Protein AF-A0A937NAJ7-F1 (afdb_monomer_lite)

Foldseek 3Di:
DPDPDDDDDDDDDDPDDLVCVCVVVVDPVVSVVVCCVDVVDDDDDDPDDDDPVD

Structure (mmCIF, N/CA/C/O backbone):
data_AF-A0A937NAJ7-F1
#
_entry.id   AF-A0A937NAJ7-F1
#
loop_
_atom_site.group_PDB
_atom_site.id
_atom_site.type_symbol
_atom_site.label_atom_id
_atom_site.label_alt_id
_atom_site.label_comp_id
_atom_site.label_asym_id
_atom_site.label_entity_id
_atom_site.label_seq_id
_a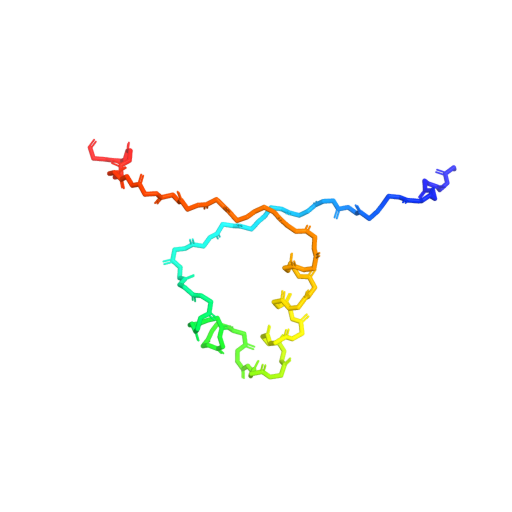tom_site.pdbx_PDB_ins_code
_atom_site.Cartn_x
_atom_site.Cartn_y
_atom_site.Cartn_z
_atom_site.occupancy
_atom_site.B_iso_or_equiv
_atom_site.auth_seq_id
_atom_site.auth_comp_id
_atom_site.auth_asym_id
_atom_site.auth_atom_id
_atom_sit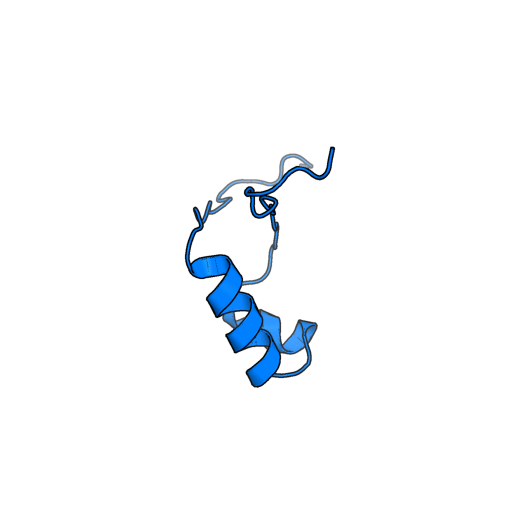e.pdbx_PDB_model_num
ATOM 1 N N . MET A 1 1 ? 1.578 -21.747 -26.135 1.00 43.97 1 MET A N 1
ATOM 2 C CA . MET A 1 1 ? 2.895 -21.298 -25.647 1.00 43.97 1 MET A CA 1
ATOM 3 C C . MET A 1 1 ? 2.646 -20.542 -24.353 1.00 43.97 1 MET A C 1
ATOM 5 O O . MET A 1 1 ? 2.281 -19.378 -24.391 1.00 43.97 1 MET A O 1
ATOM 9 N N . THR A 1 2 ? 2.668 -21.245 -23.222 1.00 43.59 2 THR A N 1
ATOM 10 C CA . THR A 1 2 ? 2.451 -20.635 -21.904 1.00 43.59 2 THR A CA 1
ATOM 11 C C . THR A 1 2 ? 3.731 -19.898 -21.542 1.00 43.59 2 THR A C 1
ATOM 13 O O . THR A 1 2 ? 4.780 -20.534 -21.452 1.00 43.59 2 THR A O 1
ATOM 16 N N . VAL A 1 3 ? 3.672 -18.570 -21.422 1.00 54.31 3 VAL A N 1
ATOM 17 C CA . VAL A 1 3 ? 4.821 -17.768 -20.988 1.00 54.31 3 VAL A CA 1
ATOM 18 C C . VAL A 1 3 ? 5.173 -18.218 -19.575 1.00 54.31 3 VAL A C 1
ATOM 20 O O . VAL A 1 3 ? 4.424 -18.008 -18.625 1.00 54.31 3 VAL A O 1
ATOM 23 N N . SER A 1 4 ? 6.285 -18.933 -19.475 1.00 61.94 4 SER A N 1
ATOM 24 C CA . SER A 1 4 ? 6.860 -19.424 -18.236 1.00 61.94 4 SER A CA 1
ATOM 25 C C . SER A 1 4 ? 7.925 -18.415 -17.812 1.00 61.94 4 SER A C 1
ATOM 27 O O . SER A 1 4 ? 8.933 -18.302 -18.501 1.00 61.94 4 SER A O 1
ATOM 29 N N . GLY A 1 5 ? 7.718 -17.690 -16.704 1.00 54.22 5 GLY A N 1
ATOM 30 C CA . GLY A 1 5 ? 8.831 -17.087 -15.953 1.00 54.22 5 GLY A CA 1
ATOM 31 C C . GLY A 1 5 ? 8.703 -15.651 -15.438 1.00 54.22 5 GLY A C 1
ATOM 32 O O . GLY A 1 5 ? 9.505 -15.285 -14.586 1.00 54.22 5 GLY A O 1
ATOM 33 N N . GLU A 1 6 ? 7.726 -14.845 -15.856 1.00 59.94 6 GLU A N 1
ATOM 34 C CA . GLU A 1 6 ? 7.626 -13.454 -15.380 1.00 59.94 6 GLU A CA 1
ATOM 35 C C . GLU A 1 6 ? 6.480 -13.306 -14.374 1.00 59.94 6 GLU A C 1
ATOM 37 O O . GLU A 1 6 ? 5.312 -13.534 -14.691 1.00 59.94 6 GLU A O 1
ATOM 42 N N . ARG A 1 7 ? 6.807 -12.939 -13.127 1.00 70.44 7 ARG A N 1
ATOM 43 C CA . ARG A 1 7 ? 5.783 -12.466 -12.187 1.00 70.44 7 ARG A CA 1
ATOM 44 C C . ARG A 1 7 ? 5.251 -11.139 -12.739 1.00 70.44 7 ARG A C 1
ATOM 46 O O . ARG A 1 7 ? 6.068 -10.247 -12.963 1.00 70.44 7 ARG A O 1
ATOM 53 N N . PRO A 1 8 ? 3.935 -10.983 -12.962 1.00 77.62 8 PRO A N 1
ATOM 54 C CA . PRO A 1 8 ? 3.399 -9.734 -13.485 1.00 77.62 8 PRO A CA 1
ATOM 55 C C . PRO A 1 8 ? 3.714 -8.585 -12.522 1.00 77.62 8 PRO A C 1
ATOM 57 O O . PRO A 1 8 ? 3.507 -8.706 -11.312 1.00 77.62 8 PRO A O 1
ATOM 60 N N . SER A 1 9 ? 4.228 -7.477 -13.057 1.00 85.81 9 SER A N 1
ATOM 61 C CA . SER A 1 9 ? 4.438 -6.249 -12.289 1.00 85.81 9 SER A CA 1
ATOM 62 C C . SER A 1 9 ? 3.095 -5.627 -11.912 1.00 85.81 9 SER A C 1
ATOM 64 O O . SER A 1 9 ? 2.144 -5.655 -12.693 1.00 85.81 9 SER A O 1
ATOM 66 N N . VAL A 1 10 ? 3.021 -5.045 -10.716 1.00 91.38 10 VAL A N 1
ATOM 67 C CA . VAL A 1 10 ? 1.822 -4.369 -10.210 1.00 91.38 10 VAL A CA 1
ATOM 68 C C . VAL A 1 10 ? 2.195 -2.952 -9.795 1.00 91.38 10 VAL A C 1
ATOM 70 O O . VAL A 1 10 ? 3.202 -2.750 -9.121 1.00 91.38 10 VAL A O 1
ATOM 73 N N . ILE A 1 11 ? 1.368 -1.980 -10.187 1.00 93.94 11 ILE A N 1
ATOM 74 C CA . ILE A 1 11 ? 1.433 -0.600 -9.699 1.00 93.94 11 ILE A CA 1
ATOM 75 C C . ILE A 1 11 ? 0.250 -0.390 -8.760 1.00 93.94 11 ILE A C 1
ATOM 77 O O . ILE A 1 11 ? -0.891 -0.685 -9.117 1.00 93.94 11 ILE A O 1
ATOM 81 N N . VAL A 1 12 ? 0.527 0.129 -7.567 1.00 94.00 12 VAL A N 1
ATOM 82 C CA . VAL A 1 12 ? -0.489 0.501 -6.580 1.00 94.00 12 VAL A CA 1
ATOM 83 C C . VAL A 1 12 ? -0.311 1.974 -6.252 1.00 94.00 12 VAL A C 1
ATOM 85 O O . VAL A 1 12 ? 0.788 2.411 -5.925 1.00 94.00 12 VAL A O 1
ATOM 88 N N . THR A 1 13 ? -1.398 2.734 -6.326 1.00 95.25 13 THR A N 1
ATOM 89 C CA . THR A 1 13 ? -1.440 4.137 -5.909 1.00 95.25 13 THR A CA 1
ATOM 90 C C . THR A 1 13 ? -2.381 4.268 -4.726 1.00 95.25 13 THR A C 1
ATOM 92 O O . THR A 1 13 ? -3.501 3.761 -4.776 1.00 95.25 13 THR A O 1
ATOM 95 N N . THR A 1 14 ? -1.953 4.966 -3.683 1.00 94.88 14 THR A N 1
ATOM 96 C CA . THR A 1 14 ? -2.774 5.237 -2.504 1.00 94.88 14 THR A CA 1
ATOM 97 C C . THR A 1 14 ? -2.486 6.641 -1.993 1.00 94.88 14 THR A C 1
ATOM 99 O O . THR A 1 14 ? -1.367 7.134 -2.118 1.00 94.88 14 THR A O 1
ATOM 102 N N . ASN A 1 15 ? -3.498 7.278 -1.418 1.00 94.50 15 ASN A N 1
ATOM 103 C CA . ASN A 1 15 ? -3.354 8.488 -0.613 1.00 94.50 15 ASN A CA 1
ATOM 104 C C . ASN A 1 15 ? -3.309 8.179 0.895 1.00 94.50 15 ASN A C 1
ATOM 106 O O . ASN A 1 15 ? -3.234 9.106 1.697 1.00 94.50 15 ASN A O 1
ATOM 110 N N . LEU A 1 16 ? -3.398 6.901 1.278 1.00 95.44 16 LEU A N 1
ATOM 111 C CA . LEU A 1 16 ? -3.360 6.443 2.664 1.00 95.44 16 LEU A CA 1
ATOM 112 C C . LEU A 1 16 ? -1.984 5.859 3.006 1.00 95.44 16 LEU A C 1
ATOM 114 O O . LEU A 1 16 ? -1.476 5.029 2.236 1.00 95.44 16 LEU A O 1
ATOM 118 N N . PRO A 1 17 ? -1.417 6.213 4.171 1.00 94.69 17 PRO A N 1
ATOM 119 C CA . PRO A 1 17 ? -0.182 5.611 4.653 1.00 94.69 17 PRO A CA 1
ATOM 120 C C . PRO A 1 17 ? -0.417 4.135 5.032 1.00 94.69 17 PRO A C 1
ATOM 122 O O . PRO A 1 17 ? -1.554 3.723 5.288 1.00 94.69 17 PRO A O 1
ATOM 125 N N . PHE A 1 18 ? 0.637 3.312 5.040 1.00 94.88 18 PHE A N 1
ATOM 126 C CA . PHE A 1 18 ? 0.519 1.852 5.204 1.00 94.88 18 PHE A CA 1
ATOM 127 C C . PHE A 1 18 ? -0.145 1.427 6.519 1.00 94.88 18 PHE A C 1
ATOM 129 O O . PHE A 1 18 ? -0.829 0.403 6.559 1.00 94.88 18 PHE A O 1
ATOM 136 N N . GLU A 1 19 ? -0.009 2.221 7.575 1.00 95.25 19 GLU A N 1
ATOM 137 C CA . GLU A 1 19 ? -0.625 1.982 8.880 1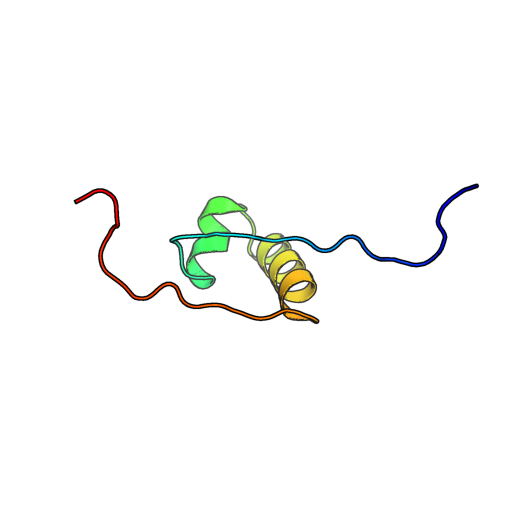.00 95.25 19 GLU A CA 1
ATOM 138 C C . GLU A 1 19 ? -2.158 1.932 8.789 1.00 95.25 19 GLU A C 1
ATOM 140 O O . GLU A 1 19 ? -2.796 1.159 9.505 1.00 95.25 19 GLU A O 1
ATOM 145 N N . GLN A 1 20 ? -2.752 2.688 7.860 1.00 97.31 20 GLN A N 1
ATOM 146 C CA . GLN A 1 20 ? -4.205 2.759 7.665 1.00 97.31 20 GLN A CA 1
ATOM 147 C C . GLN A 1 20 ? -4.745 1.649 6.754 1.00 97.31 20 GLN A C 1
ATOM 149 O O . GLN A 1 20 ? -5.955 1.461 6.638 1.00 97.31 20 GLN A O 1
ATOM 154 N N . TRP A 1 21 ? -3.883 0.842 6.127 1.00 97.25 21 TRP A N 1
ATOM 155 C CA . TRP A 1 21 ? -4.344 -0.211 5.216 1.00 97.25 21 TRP A CA 1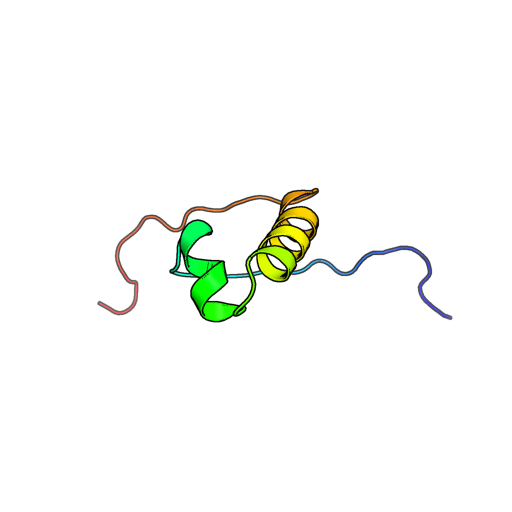
ATOM 156 C C . TRP A 1 21 ? -5.116 -1.322 5.934 1.00 97.25 21 TRP A C 1
ATOM 158 O O . TRP A 1 21 ? -5.927 -2.004 5.312 1.00 97.25 21 TRP A O 1
ATOM 168 N N . THR A 1 22 ? -4.920 -1.494 7.244 1.00 97.62 22 THR A N 1
ATOM 169 C CA . THR A 1 22 ? -5.706 -2.446 8.046 1.00 97.62 22 THR A CA 1
ATOM 170 C C . THR A 1 22 ? -7.180 -2.069 8.125 1.00 97.62 22 THR A C 1
ATOM 172 O O . THR A 1 22 ? -8.018 -2.965 8.148 1.00 97.62 22 THR A O 1
ATOM 175 N N . GLU A 1 23 ? -7.514 -0.781 8.090 1.00 97.06 23 GLU A N 1
ATOM 176 C CA . GLU A 1 23 ? -8.907 -0.319 8.067 1.00 97.06 23 GLU A CA 1
ATOM 177 C C . GLU A 1 23 ? -9.589 -0.687 6.742 1.00 97.06 23 GLU A C 1
ATOM 179 O O . GLU A 1 23 ? -10.761 -1.055 6.721 1.00 97.06 23 GLU A O 1
ATOM 184 N N . VAL A 1 24 ? -8.828 -0.668 5.644 1.00 96.50 24 VAL A N 1
ATOM 185 C CA . VAL A 1 24 ? -9.308 -1.011 4.297 1.00 96.50 24 VAL A CA 1
ATOM 186 C C . VAL A 1 24 ? -9.390 -2.526 4.090 1.00 96.50 24 VAL A C 1
ATOM 188 O O . VAL A 1 24 ? -10.348 -3.027 3.505 1.00 96.50 24 VAL A O 1
ATOM 191 N N . LEU A 1 25 ? -8.384 -3.271 4.557 1.00 96.31 25 LEU A N 1
ATOM 192 C CA . LEU A 1 25 ? -8.275 -4.722 4.359 1.00 96.31 25 LEU A CA 1
ATOM 193 C C . LEU A 1 25 ? -8.948 -5.542 5.473 1.00 96.31 25 LEU A C 1
ATOM 195 O O . LEU A 1 25 ? -9.076 -6.760 5.348 1.00 96.31 25 LEU A O 1
ATOM 199 N N . GLY A 1 26 ? -9.358 -4.902 6.570 1.00 95.62 26 GLY A N 1
ATOM 200 C CA . GLY A 1 26 ? -10.139 -5.493 7.661 1.00 95.62 26 GLY A CA 1
ATOM 201 C C . GLY A 1 26 ? -9.394 -6.494 8.551 1.00 95.62 26 GLY A C 1
ATOM 202 O O . GLY A 1 26 ? -9.979 -7.043 9.483 1.00 95.62 26 GLY A O 1
ATOM 203 N N . SER A 1 27 ? -8.114 -6.776 8.291 1.00 97.25 27 SER A N 1
ATOM 204 C CA . SER A 1 27 ? -7.330 -7.717 9.092 1.00 97.25 27 SER A CA 1
ATOM 205 C C . SER A 1 27 ? -5.849 -7.383 9.071 1.00 97.25 27 SER A C 1
ATOM 207 O O . SER A 1 27 ? -5.216 -7.399 8.019 1.00 97.25 27 SER A O 1
ATOM 209 N N . GLN A 1 28 ? -5.261 -7.216 10.256 1.00 97.06 28 GLN A N 1
ATOM 210 C CA . GLN A 1 28 ? -3.826 -6.971 10.410 1.00 97.06 28 GLN A CA 1
ATOM 211 C C . GLN A 1 28 ? -2.972 -8.093 9.798 1.00 97.06 28 GLN A C 1
ATOM 213 O O . GLN A 1 28 ? -1.926 -7.832 9.206 1.00 97.06 28 GLN A O 1
ATOM 218 N N . ARG A 1 29 ? -3.432 -9.350 9.887 1.00 97.38 29 ARG A N 1
ATOM 219 C CA . ARG A 1 29 ? -2.731 -10.498 9.294 1.00 97.38 29 ARG A CA 1
ATOM 220 C C . ARG A 1 29 ? -2.727 -10.427 7.767 1.00 97.38 29 ARG A C 1
ATOM 222 O O . ARG A 1 29 ? -1.698 -10.702 7.153 1.00 97.38 29 ARG A O 1
ATOM 229 N N . LEU A 1 30 ? -3.864 -10.074 7.162 1.00 97.19 30 LEU A N 1
ATOM 230 C CA . LEU A 1 30 ? -3.966 -9.915 5.712 1.00 97.19 30 LEU A CA 1
ATOM 231 C C . LEU A 1 30 ? -3.123 -8.729 5.239 1.00 97.19 30 LEU A C 1
ATOM 233 O O . LEU A 1 30 ? -2.336 -8.895 4.310 1.00 97.19 30 LEU A O 1
ATOM 237 N N . THR A 1 31 ? -3.238 -7.578 5.906 1.00 97.75 31 THR A N 1
ATOM 238 C CA . THR A 1 31 ? -2.447 -6.379 5.606 1.00 97.75 31 THR A CA 1
ATOM 239 C C . THR A 1 31 ? -0.957 -6.673 5.648 1.00 97.75 31 THR A C 1
ATOM 241 O O . THR A 1 31 ? -0.265 -6.389 4.677 1.00 97.75 31 THR A O 1
ATOM 244 N N . GLY A 1 32 ? -0.471 -7.318 6.714 1.00 97.62 32 GLY A N 1
ATOM 245 C CA . GLY A 1 32 ? 0.935 -7.703 6.825 1.00 97.62 32 GLY A CA 1
ATOM 246 C C . GLY A 1 32 ? 1.392 -8.588 5.663 1.00 97.62 32 GLY A C 1
ATOM 247 O O . GLY A 1 32 ? 2.413 -8.306 5.051 1.00 97.62 32 GLY A O 1
ATOM 248 N N . ALA A 1 33 ? 0.605 -9.602 5.289 1.00 97.38 33 ALA A N 1
ATOM 249 C CA . ALA A 1 33 ? 0.940 -10.487 4.171 1.00 97.38 33 ALA A CA 1
ATOM 250 C C . ALA A 1 33 ? 0.891 -9.794 2.795 1.00 97.38 33 ALA A C 1
ATOM 252 O O . ALA A 1 33 ? 1.595 -10.202 1.870 1.00 97.38 33 ALA A O 1
ATOM 253 N N . VAL A 1 34 ? 0.029 -8.790 2.619 1.00 95.44 34 VAL A N 1
ATOM 254 C CA . VAL A 1 34 ? -0.031 -7.982 1.391 1.00 95.44 34 VAL A CA 1
ATOM 255 C C . VAL A 1 34 ? 1.168 -7.046 1.319 1.00 95.44 34 VAL A C 1
ATOM 257 O O . VAL A 1 34 ? 1.854 -7.046 0.299 1.00 95.44 34 VAL A O 1
ATOM 260 N N . LEU A 1 35 ? 1.439 -6.301 2.393 1.00 95.69 35 LEU A N 1
ATOM 261 C CA . LEU A 1 35 ? 2.574 -5.387 2.466 1.00 95.69 35 LEU A CA 1
ATOM 262 C C . LEU A 1 35 ? 3.887 -6.137 2.267 1.00 95.69 35 LEU A C 1
ATOM 264 O O . LEU A 1 35 ? 4.654 -5.726 1.413 1.00 95.69 35 LEU A O 1
ATOM 268 N N . ASP A 1 36 ? 4.092 -7.271 2.940 1.00 95.50 36 ASP A N 1
ATOM 269 C CA . ASP A 1 36 ? 5.276 -8.125 2.769 1.00 95.50 36 ASP A CA 1
ATOM 270 C C . ASP A 1 36 ? 5.528 -8.481 1.293 1.00 95.50 36 ASP A C 1
ATOM 272 O O . ASP A 1 36 ? 6.616 -8.262 0.764 1.00 95.50 36 ASP A O 1
ATOM 276 N N . ARG A 1 37 ? 4.494 -8.931 0.570 1.00 93.12 37 ARG A N 1
ATOM 277 C CA . ARG A 1 37 ? 4.623 -9.273 -0.856 1.00 93.12 37 ARG A CA 1
ATOM 278 C C . ARG A 1 37 ? 4.875 -8.066 -1.751 1.00 93.12 37 ARG A C 1
ATOM 280 O O . ARG A 1 37 ? 5.613 -8.197 -2.726 1.00 93.12 37 ARG A O 1
ATOM 287 N N . LEU A 1 38 ? 4.231 -6.933 -1.470 1.00 93.19 38 LEU A N 1
ATOM 288 C CA . LEU A 1 38 ? 4.398 -5.717 -2.262 1.00 93.19 38 LEU A CA 1
ATOM 289 C C . LEU A 1 38 ? 5.774 -5.097 -2.027 1.00 93.19 38 LEU A C 1
ATOM 291 O O . LEU A 1 38 ? 6.409 -4.687 -2.990 1.00 93.19 38 LEU A O 1
ATOM 295 N N . THR A 1 39 ? 6.259 -5.061 -0.787 1.00 92.94 39 THR A N 1
ATOM 296 C CA . THR A 1 39 ? 7.51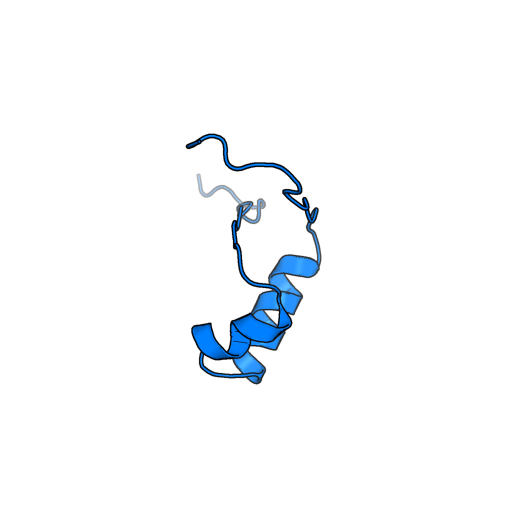5 -4.390 -0.439 1.00 92.94 39 THR A CA 1
ATOM 297 C C . THR A 1 39 ? 8.756 -5.243 -0.675 1.00 92.94 39 THR A C 1
ATOM 299 O O . THR A 1 39 ? 9.845 -4.684 -0.776 1.00 92.94 39 THR A O 1
ATOM 302 N N . HIS A 1 40 ? 8.605 -6.562 -0.855 1.00 91.25 40 HIS A N 1
ATOM 303 C CA . HIS A 1 40 ? 9.714 -7.484 -1.121 1.00 91.25 40 HIS A CA 1
ATOM 304 C C . HIS A 1 40 ? 10.585 -7.068 -2.324 1.00 91.25 40 HIS A C 1
ATOM 306 O O . HIS A 1 40 ? 11.809 -7.154 -2.255 1.00 91.25 40 HIS A O 1
ATOM 312 N N . HIS A 1 41 ? 9.976 -6.574 -3.411 1.00 90.06 41 HIS A N 1
ATOM 313 C CA . HIS A 1 41 ? 10.682 -6.010 -4.570 1.00 90.06 41 HIS A CA 1
ATOM 314 C C . HIS A 1 41 ? 9.889 -4.840 -5.169 1.00 90.06 41 HIS A C 1
ATOM 316 O O . HIS A 1 41 ? 9.234 -4.993 -6.201 1.00 90.06 41 HIS A O 1
ATOM 322 N N . CYS A 1 42 ? 9.939 -3.672 -4.523 1.00 92.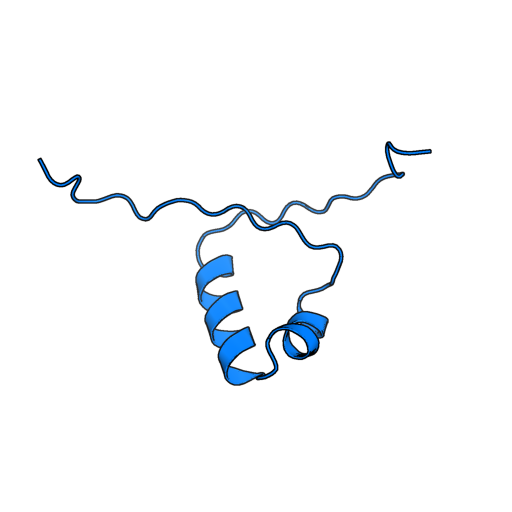69 42 CYS A N 1
ATOM 323 C CA . CYS A 1 42 ? 9.285 -2.467 -5.034 1.00 92.69 42 CYS A CA 1
ATOM 324 C C . CYS A 1 42 ? 10.182 -1.234 -5.039 1.00 92.69 42 CYS A C 1
ATOM 326 O O . CYS A 1 42 ? 11.216 -1.168 -4.377 1.00 92.69 42 CYS A O 1
ATOM 328 N N . HIS A 1 43 ? 9.699 -0.230 -5.763 1.00 94.25 43 HIS A N 1
ATOM 329 C CA . HIS A 1 43 ? 10.110 1.152 -5.615 1.00 94.25 43 HIS A CA 1
ATOM 330 C C . HIS A 1 43 ? 8.921 1.926 -5.050 1.00 94.25 43 HIS A C 1
ATOM 332 O O . HIS A 1 43 ? 7.848 1.936 -5.654 1.00 94.25 43 HIS A O 1
ATOM 338 N N . ILE A 1 44 ? 9.106 2.552 -3.889 1.00 93.44 44 ILE A N 1
ATOM 339 C CA . ILE A 1 44 ? 8.105 3.444 -3.305 1.00 93.44 44 ILE A CA 1
ATOM 340 C C . ILE A 1 44 ? 8.368 4.840 -3.858 1.00 93.44 44 ILE A C 1
ATOM 342 O O . ILE A 1 44 ? 9.469 5.369 -3.720 1.00 93.44 44 ILE A O 1
ATOM 346 N N . LEU A 1 45 ? 7.359 5.412 -4.510 1.00 93.94 45 LEU A N 1
ATOM 347 C CA . LEU A 1 45 ? 7.396 6.770 -5.035 1.00 93.94 45 LEU A CA 1
ATOM 348 C C . LEU A 1 45 ? 6.447 7.629 -4.205 1.00 93.94 45 LEU A C 1
ATOM 350 O O . LEU A 1 45 ? 5.233 7.426 -4.234 1.00 93.94 45 LEU A O 1
ATOM 354 N N . GLU A 1 46 ? 7.002 8.581 -3.463 1.00 92.19 46 GLU A N 1
ATOM 355 C CA . GLU A 1 46 ? 6.210 9.534 -2.692 1.00 92.19 46 GLU A CA 1
ATOM 356 C C . GLU A 1 46 ? 5.750 10.673 -3.605 1.00 92.19 46 GLU A C 1
ATOM 358 O O . GLU A 1 46 ? 6.551 11.463 -4.104 1.00 92.19 46 GLU A O 1
ATOM 363 N N . ALA A 1 47 ? 4.441 10.756 -3.836 1.00 88.94 47 ALA A N 1
ATOM 364 C CA . ALA A 1 47 ? 3.837 11.850 -4.583 1.00 88.94 47 ALA A CA 1
ATOM 365 C C . ALA A 1 47 ? 3.657 13.066 -3.661 1.00 88.94 47 ALA A C 1
ATOM 367 O O . ALA A 1 47 ? 2.576 13.297 -3.119 1.00 88.94 47 ALA A O 1
ATOM 368 N N . THR A 1 48 ? 4.732 13.827 -3.459 1.00 84.56 48 THR A N 1
ATOM 369 C CA . THR A 1 48 ? 4.695 15.108 -2.746 1.00 84.56 48 THR A CA 1
ATOM 370 C C . THR A 1 48 ? 4.499 16.239 -3.758 1.00 84.56 48 THR A C 1
ATOM 372 O O . THR A 1 48 ? 5.279 16.409 -4.691 1.00 84.56 48 THR A O 1
ATOM 375 N N . GLY A 1 49 ? 3.403 16.987 -3.636 1.00 84.94 49 GLY A N 1
ATOM 376 C CA . GLY A 1 49 ? 3.090 18.070 -4.568 1.00 84.94 49 GLY A CA 1
ATOM 377 C C . GLY A 1 49 ? 1.654 18.563 -4.455 1.00 84.94 49 GLY A C 1
ATOM 378 O O . GLY A 1 49 ? 0.806 17.920 -3.835 1.00 84.94 49 GLY A O 1
ATOM 379 N N . GLU A 1 50 ? 1.389 19.721 -5.055 1.00 84.81 50 GLU A N 1
ATOM 380 C CA . GLU A 1 50 ? 0.034 20.257 -5.161 1.00 84.81 50 GLU A CA 1
ATOM 381 C C . GLU A 1 50 ? -0.825 19.407 -6.105 1.00 84.81 50 GLU A C 1
ATOM 383 O O . GLU A 1 50 ? -0.336 18.722 -7.009 1.00 84.81 50 GLU A O 1
ATOM 388 N N . SER A 1 51 ? -2.139 19.437 -5.886 1.00 84.94 51 SER A N 1
ATOM 389 C CA . SER A 1 51 ? -3.064 18.735 -6.766 1.00 84.94 51 SER A CA 1
ATOM 390 C C . SER A 1 51 ? -3.088 19.401 -8.138 1.00 84.94 51 SER A C 1
ATOM 392 O O . SER A 1 51 ? -3.442 20.565 -8.255 1.00 84.94 51 SER A O 1
ATOM 394 N N . TYR A 1 52 ? -2.842 18.623 -9.190 1.00 86.88 52 TYR A N 1
ATOM 395 C CA . TYR A 1 52 ? -2.990 19.063 -10.585 1.00 86.88 52 TYR A CA 1
ATOM 396 C C . TYR A 1 52 ? -4.442 19.386 -10.998 1.00 86.88 52 TYR A C 1
ATOM 398 O O . TYR A 1 52 ? -4.690 19.704 -12.157 1.00 86.88 52 TYR A O 1
ATOM 406 N N . ARG A 1 53 ? -5.419 19.232 -10.093 1.00 86.56 53 ARG A N 1
ATOM 407 C CA . ARG A 1 53 ? -6.835 19.557 -10.333 1.00 86.56 53 ARG A CA 1
ATOM 408 C C . ARG A 1 53 ? -7.210 20.986 -9.909 1.00 86.56 53 ARG A C 1
ATOM 410 O O . ARG A 1 53 ? -8.370 21.346 -10.103 1.00 86.56 53 ARG A O 1
ATOM 417 N N . LEU A 1 54 ? -6.287 21.722 -9.281 1.00 64.88 54 LEU A N 1
ATOM 418 C CA . LEU A 1 54 ? -6.471 23.100 -8.811 1.00 64.88 54 LEU A CA 1
ATOM 419 C C . LEU A 1 54 ? -6.160 24.123 -9.907 1.00 64.88 54 LEU A C 1
ATOM 421 O O . LEU A 1 54 ? -5.221 23.874 -10.694 1.00 64.88 54 LEU A O 1
#

Secondary structure (DSSP, 8-state):
----S-PPP-----SS-GGGHHHHHS-HHHHHHHHHHHHTT-------S--TT-

Radius of gyration: 14.98 Å; chains: 1; bounding box: 21×44×36 Å

pLDDT: mean 87.7, std 14.04, range [43.59, 97.75]

Sequence (54 aa):
MTVSGERPSVIVTTNLPFEQWTEVLGSQRLTGAVLDRLTHHCHILEATGESYRL